Protein AF-A0A958R5Z7-F1 (afdb_monomer)

Foldseek 3Di:
DVLLCLLQCLLVVLVVDDVVCCLPPSLVSLVVQCPDPDVVSVLSSLLSLLSNCVSDDPVSCVVRRVVSLVCQCVDPDVSSVVSNVVSPD

Nearest PDB structures (foldseek):
  3fga-assembly1_A  TM=9.665E-01  e=1.961E-04  Mus musculus
  6ef4-assembly1_A  TM=9.768E-01  e=4.506E-04  Mus musculus
  2pf4-assembly3_C  TM=9.731E-01  e=3.660E-04  Mus musculus
  1b3u-assembly1_A  TM=9.813E-01  e=7.578E-04  Homo sapiens
  7xvk-assembly1_A  TM=9.218E-01  e=1.210E-03  Arabidopsis thaliana

Radius of gyration: 11.97 Å; Cα contacts (8 Å, |Δi|>4): 87; chains: 1; bounding box: 24×32×31 Å

Mean predicted aligned error: 2.67 Å

pLDDT: mean 93.77, std 5.53, range [64.44, 98.5]

Solvent-accessible surface area (backbone atoms only — not comparable to full-atom values): 4923 Å² total; per-residue (Å²): 114,67,67,55,51,51,30,65,44,47,40,63,49,56,73,76,50,59,68,67,54,32,64,68,48,52,47,50,53,49,53,56,33,55,67,41,91,50,60,71,41,24,35,37,23,47,62,28,48,60,56,42,48,74,76,44,55,74,68,54,28,60,70,62,48,46,58,54,51,54,52,38,63,67,39,90,48,66,64,32,30,54,49,41,48,73,71,75,111

Sequence (89 aa):
MLQRVTATKISQMCRVYEKEYVLSDLISILKHRSTDEQDQIRVLATESFKEVSKILTRDENKTFIMPLIIQAAEDKSWRVRLCLSKNFT

Secondary structure (DSSP, 8-state):
-HHHHHHHHHHHHTTTS-HHHIIIIIHHHHHHHHT-SSHHHHHHHHHHHHHHHTTS-HHHIIIIIHHHHHHHHT-SSHHHHHHHHHHH-

Structure (mmCIF, N/CA/C/O backbone):
data_AF-A0A958R5Z7-F1
#
_entry.id   AF-A0A958R5Z7-F1
#
loop_
_atom_site.group_PDB
_atom_site.id
_atom_site.type_symbol
_atom_site.label_atom_id
_atom_site.label_alt_id
_atom_site.label_comp_id
_atom_site.label_asym_id
_atom_site.label_entity_id
_atom_site.label_seq_id
_atom_site.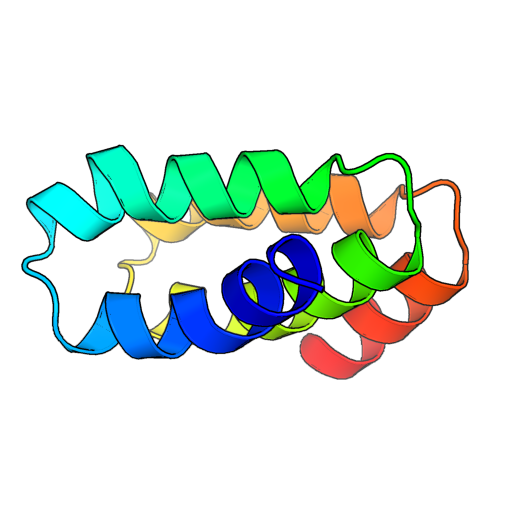pdbx_PDB_ins_code
_atom_site.Cartn_x
_atom_site.Cartn_y
_atom_site.Cartn_z
_atom_site.occupancy
_atom_site.B_iso_or_equiv
_atom_site.auth_seq_id
_atom_site.auth_comp_id
_atom_site.auth_asym_id
_atom_site.auth_atom_id
_atom_site.pdbx_PDB_model_num
ATOM 1 N N . MET A 1 1 ? 4.766 -18.060 0.796 1.00 71.75 1 MET A N 1
ATOM 2 C CA . MET A 1 1 ? 3.301 -18.239 0.960 1.00 71.75 1 MET A CA 1
ATOM 3 C C . MET A 1 1 ? 2.692 -17.170 1.875 1.0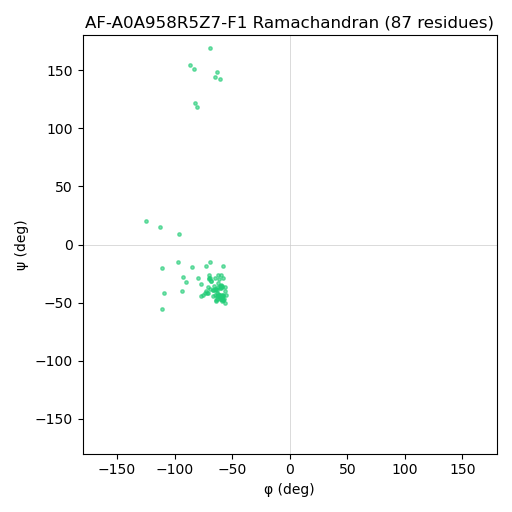0 71.75 1 MET A C 1
ATOM 5 O O . MET A 1 1 ? 1.777 -16.493 1.428 1.00 71.75 1 MET A O 1
ATOM 9 N N . LEU A 1 2 ? 3.228 -16.942 3.085 1.00 83.50 2 LEU A N 1
ATOM 10 C CA . LEU A 1 2 ? 2.675 -15.979 4.057 1.00 83.50 2 LEU A CA 1
ATOM 11 C C . LEU A 1 2 ? 2.599 -14.523 3.552 1.00 83.50 2 LEU A C 1
ATOM 13 O O .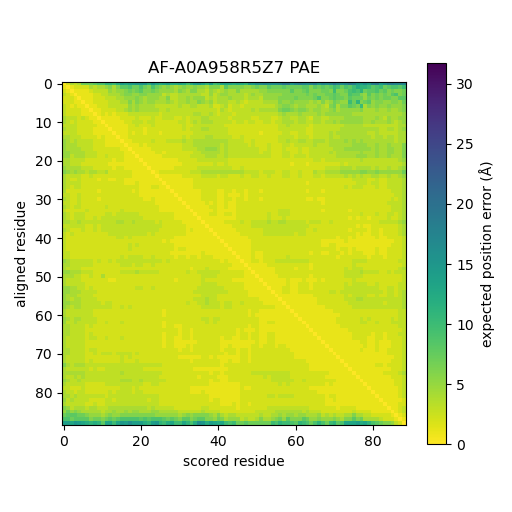 LEU A 1 2 ? 1.557 -13.896 3.687 1.00 83.50 2 LEU A O 1
ATOM 17 N N . GLN A 1 3 ? 3.643 -14.010 2.887 1.00 82.88 3 GLN A N 1
ATOM 18 C CA . GLN A 1 3 ? 3.668 -12.630 2.363 1.00 82.88 3 GLN A CA 1
ATOM 19 C C . GLN A 1 3 ? 2.499 -12.319 1.414 1.00 82.88 3 GLN A C 1
ATOM 21 O O . GLN A 1 3 ? 1.896 -11.252 1.504 1.00 82.88 3 GLN A O 1
ATOM 26 N N . ARG A 1 4 ? 2.139 -13.274 0.545 1.00 83.81 4 ARG A N 1
ATOM 27 C CA . ARG A 1 4 ? 0.998 -13.151 -0.379 1.00 83.81 4 ARG A CA 1
ATOM 28 C C . ARG A 1 4 ? -0.326 -13.064 0.371 1.00 83.81 4 ARG A C 1
ATOM 30 O O . ARG A 1 4 ? -1.181 -12.254 0.022 1.00 83.81 4 ARG A O 1
ATOM 37 N N . VAL A 1 5 ? -0.493 -13.898 1.398 1.00 84.25 5 VAL A N 1
ATOM 38 C CA . VAL A 1 5 ? -1.704 -13.897 2.228 1.00 84.25 5 VAL A CA 1
ATOM 39 C C . VAL A 1 5 ? -1.828 -12.560 2.947 1.00 84.25 5 VAL A C 1
ATOM 41 O O . VAL A 1 5 ? -2.877 -11.932 2.876 1.00 84.25 5 VAL A O 1
ATOM 44 N N . THR A 1 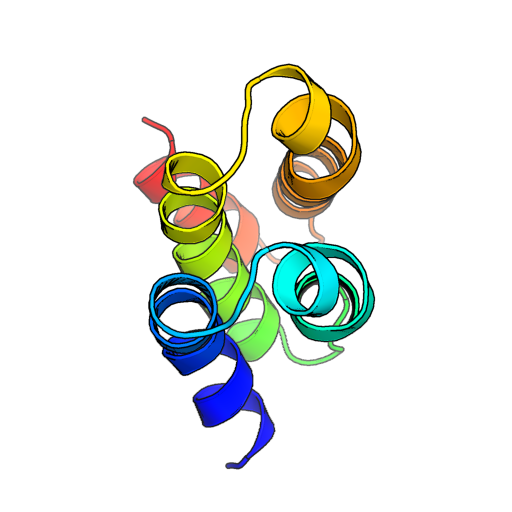6 ? -0.748 -12.062 3.552 1.00 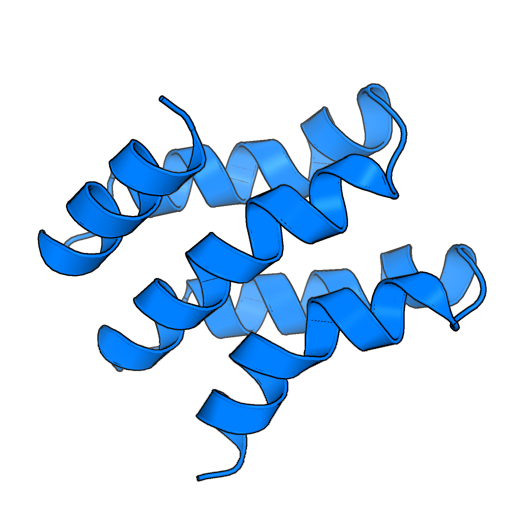84.88 6 THR A N 1
ATOM 45 C CA . THR A 1 6 ? -0.767 -10.752 4.210 1.00 84.88 6 THR A CA 1
ATOM 46 C C . THR A 1 6 ? -1.117 -9.631 3.229 1.00 84.88 6 THR A C 1
ATOM 48 O O . THR A 1 6 ? -2.009 -8.843 3.520 1.00 84.88 6 THR A O 1
ATOM 51 N N . ALA A 1 7 ? -0.493 -9.584 2.046 1.00 83.62 7 ALA A N 1
ATOM 52 C CA . ALA A 1 7 ? -0.746 -8.533 1.054 1.00 83.62 7 ALA A CA 1
ATOM 53 C C . ALA A 1 7 ? -2.201 -8.503 0.542 1.00 83.62 7 ALA A C 1
ATOM 55 O O . ALA A 1 7 ? -2.712 -7.434 0.222 1.00 83.62 7 ALA A O 1
ATOM 56 N N . THR A 1 8 ? -2.878 -9.656 0.508 1.00 86.19 8 THR A N 1
ATOM 57 C CA . THR A 1 8 ? -4.267 -9.782 0.020 1.00 86.19 8 THR A CA 1
ATOM 58 C C . THR A 1 8 ? -5.324 -9.655 1.114 1.00 86.19 8 THR A C 1
ATOM 60 O O . THR A 1 8 ? -6.451 -9.251 0.836 1.00 86.19 8 THR A O 1
ATOM 63 N N . LYS A 1 9 ? -4.999 -10.018 2.360 1.00 92.00 9 LYS A N 1
ATOM 64 C CA . LYS A 1 9 ? -5.962 -10.049 3.473 1.00 92.00 9 LYS A CA 1
ATOM 65 C C . LYS A 1 9 ? -5.944 -8.809 4.351 1.00 92.00 9 LYS A C 1
ATOM 67 O O . LYS A 1 9 ? -6.911 -8.583 5.074 1.00 92.00 9 LYS A O 1
ATOM 72 N N . ILE A 1 10 ? -4.912 -7.974 4.254 1.00 92.94 10 ILE A N 1
ATOM 73 C CA . ILE A 1 10 ? -4.776 -6.802 5.121 1.00 92.94 10 ILE A CA 1
ATOM 74 C C . ILE A 1 10 ? -5.933 -5.811 4.985 1.00 92.94 10 ILE A C 1
ATOM 76 O O . ILE A 1 10 ? -6.429 -5.312 5.987 1.00 92.94 10 ILE A O 1
ATOM 80 N N . SER A 1 11 ? -6.452 -5.608 3.774 1.00 91.19 11 SER A N 1
ATOM 81 C CA . SER A 1 11 ? -7.622 -4.755 3.542 1.00 91.19 11 SER A CA 1
ATOM 82 C C . SER A 1 11 ? -8.886 -5.265 4.245 1.00 91.19 11 SER A C 1
ATOM 84 O O . SER A 1 11 ? -9.698 -4.463 4.700 1.00 91.19 11 SER A O 1
ATOM 86 N N . GLN A 1 12 ? -9.044 -6.587 4.376 1.00 93.19 12 GLN A N 1
ATOM 87 C CA . GLN A 1 12 ? -10.148 -7.211 5.114 1.00 93.19 12 GLN A CA 1
ATOM 88 C C . GLN A 1 12 ? -9.965 -7.026 6.623 1.00 93.19 12 GLN A C 1
ATOM 90 O O . GLN A 1 12 ? -10.927 -6.709 7.317 1.00 93.19 12 GLN A O 1
ATOM 95 N N . MET A 1 13 ? -8.729 -7.152 7.116 1.00 93.50 13 MET A N 1
ATOM 96 C CA . MET A 1 13 ? -8.399 -6.896 8.521 1.00 93.50 13 MET A CA 1
ATOM 97 C C . MET A 1 13 ? -8.675 -5.437 8.899 1.00 93.50 13 MET A C 1
ATOM 99 O O . MET A 1 13 ? -9.322 -5.182 9.908 1.00 93.50 13 MET A O 1
ATOM 103 N N . CYS A 1 14 ? -8.315 -4.471 8.051 1.00 93.88 14 CYS A N 1
ATOM 104 C CA . CYS A 1 14 ? -8.577 -3.055 8.323 1.00 93.88 14 CYS A CA 1
ATOM 105 C C . CYS A 1 14 ? -10.065 -2.715 8.534 1.00 93.88 14 CYS A C 1
ATOM 107 O O . CYS A 1 14 ? -10.366 -1.660 9.077 1.00 93.88 14 CYS A O 1
ATOM 109 N N . ARG A 1 15 ? -11.001 -3.574 8.101 1.00 94.12 15 ARG A N 1
ATOM 110 C CA . ARG A 1 15 ? -12.447 -3.366 8.295 1.00 94.12 15 ARG A CA 1
ATOM 111 C C . ARG A 1 15 ? -12.970 -3.857 9.644 1.00 94.12 15 ARG A C 1
ATOM 113 O O . ARG A 1 15 ? -14.075 -3.480 10.014 1.00 94.12 15 ARG A O 1
ATOM 120 N N . VAL A 1 16 ? -12.233 -4.734 10.324 1.00 95.50 16 VAL A N 1
ATOM 121 C CA . VAL A 1 16 ? -12.674 -5.363 11.582 1.00 95.50 16 VAL A CA 1
ATOM 122 C C . VAL A 1 16 ? -11.880 -4.889 12.796 1.00 95.50 16 VAL A C 1
ATOM 124 O O . VAL A 1 16 ? -12.362 -5.023 13.914 1.00 95.50 16 VAL A O 1
ATOM 127 N N . TYR A 1 17 ? -10.683 -4.338 12.589 1.00 95.00 17 TYR A N 1
ATOM 128 C CA . TYR A 1 17 ? -9.866 -3.771 13.659 1.00 95.00 17 TYR A CA 1
ATOM 129 C C . TYR A 1 17 ? -10.284 -2.339 13.995 1.00 95.00 17 TYR A C 1
ATOM 131 O O . TYR A 1 17 ? -10.742 -1.587 13.132 1.00 95.00 17 TYR A O 1
ATOM 139 N N . GLU A 1 18 ? -10.068 -1.950 15.252 1.00 95.25 18 GLU A N 1
ATOM 140 C CA . GLU A 1 18 ? -10.216 -0.560 15.673 1.00 95.25 18 GLU A CA 1
ATOM 141 C C . GLU A 1 18 ? -9.21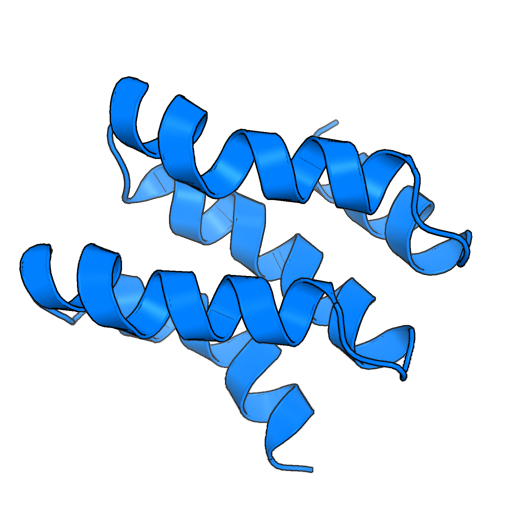4 0.335 14.944 1.00 95.25 18 GLU A C 1
ATOM 143 O O . GLU A 1 18 ? -8.096 -0.067 14.605 1.00 95.25 18 GLU A O 1
ATOM 148 N N . LYS A 1 19 ? -9.629 1.580 14.710 1.00 92.81 19 LYS A N 1
ATOM 149 C CA . LYS A 1 19 ? -8.912 2.505 13.837 1.00 92.81 19 LYS A CA 1
ATOM 150 C C . LYS A 1 19 ? -7.479 2.783 14.299 1.00 92.81 19 LYS A C 1
ATOM 152 O O . LYS A 1 19 ? -6.601 2.921 13.456 1.00 92.81 19 LYS A O 1
ATOM 157 N N . GLU A 1 20 ? -7.237 2.817 15.606 1.00 94.62 20 GLU A N 1
ATOM 158 C CA . GLU A 1 20 ? -5.899 2.997 16.177 1.00 94.62 20 GLU A CA 1
ATOM 159 C C . GLU A 1 20 ? -4.914 1.932 15.669 1.00 94.62 20 GLU A C 1
ATOM 161 O O . GLU A 1 20 ? -3.885 2.282 15.091 1.00 94.62 20 GLU A O 1
ATOM 166 N N . TYR A 1 21 ? -5.286 0.649 15.748 1.00 95.50 21 TYR A N 1
ATOM 167 C CA . TYR A 1 21 ? -4.462 -0.471 15.274 1.00 95.50 21 TYR A CA 1
ATOM 168 C C . TYR A 1 21 ? -4.336 -0.527 13.749 1.00 95.50 21 TYR A C 1
ATOM 170 O O . TYR A 1 21 ? -3.327 -0.985 13.207 1.00 95.50 21 TYR A O 1
ATOM 178 N N . VAL A 1 22 ? -5.350 -0.041 13.023 1.00 95.81 22 VAL A N 1
ATOM 179 C CA . VAL A 1 22 ? -5.242 0.118 11.566 1.00 95.81 22 VAL A CA 1
ATOM 180 C C . VAL A 1 22 ? -4.110 1.088 11.233 1.00 95.81 22 VAL A C 1
ATOM 182 O O . VAL A 1 22 ? -3.280 0.784 10.374 1.00 95.81 22 VAL A O 1
ATOM 185 N N . LEU A 1 23 ? -4.066 2.233 11.919 1.00 94.75 23 LEU A N 1
ATOM 186 C CA . LEU A 1 23 ? -3.088 3.285 11.660 1.00 94.75 23 LEU A CA 1
ATOM 187 C C . LEU A 1 23 ? -1.679 2.923 12.148 1.00 94.75 23 LEU A C 1
ATOM 189 O O . LEU A 1 23 ? -0.717 3.194 11.428 1.00 94.75 23 LEU A O 1
ATOM 193 N N . SER A 1 24 ? -1.544 2.310 13.329 1.00 93.31 24 SER A N 1
ATOM 194 C CA . SER A 1 24 ? -0.236 1.969 13.905 1.00 93.31 24 SER A CA 1
ATOM 195 C C . SER A 1 24 ? 0.399 0.739 13.251 1.00 93.31 24 SER A C 1
ATOM 197 O O . SER A 1 24 ? 1.582 0.765 12.902 1.00 93.31 24 SER A O 1
ATOM 199 N N . ASP A 1 25 ? -0.387 -0.320 13.027 1.00 94.94 25 ASP A N 1
ATOM 200 C CA . ASP A 1 25 ? 0.156 -1.649 12.732 1.00 94.94 25 ASP A CA 1
ATOM 201 C C . ASP A 1 25 ? -0.117 -2.055 11.284 1.00 94.94 25 ASP A C 1
ATOM 203 O O . ASP A 1 25 ? 0.806 -2.353 10.517 1.00 94.94 25 ASP A O 1
ATOM 207 N N . LEU A 1 26 ? -1.388 -2.046 10.868 1.00 95.25 26 LEU A N 1
ATOM 208 C CA . LEU A 1 26 ? -1.771 -2.591 9.562 1.00 95.25 26 LEU A CA 1
ATOM 209 C C . LEU A 1 26 ? -1.246 -1.734 8.404 1.00 95.25 26 LEU A C 1
ATOM 211 O O . LEU A 1 26 ? -0.769 -2.275 7.403 1.00 95.25 26 LEU A O 1
ATOM 215 N N . ILE A 1 27 ? -1.245 -0.405 8.539 1.00 95.06 27 ILE A N 1
ATOM 216 C CA . ILE A 1 27 ? -0.621 0.480 7.544 1.00 95.06 27 ILE A CA 1
ATOM 217 C C . ILE A 1 27 ? 0.887 0.230 7.445 1.00 95.06 27 ILE A C 1
ATOM 219 O O . ILE A 1 27 ? 1.426 0.198 6.336 1.00 95.06 27 ILE A O 1
ATOM 223 N N . SER A 1 28 ? 1.569 -0.005 8.568 1.00 95.38 28 SER A N 1
ATOM 224 C CA . SER A 1 28 ? 3.004 -0.314 8.577 1.00 95.38 28 SER A CA 1
ATOM 225 C C . SER A 1 28 ? 3.302 -1.612 7.817 1.00 95.38 28 SER A C 1
ATOM 227 O O . SER A 1 28 ? 4.187 -1.658 6.957 1.00 95.38 28 SER A O 1
ATOM 229 N N . ILE A 1 29 ? 2.493 -2.653 8.039 1.00 95.12 29 ILE A N 1
ATOM 230 C CA . ILE A 1 29 ? 2.607 -3.923 7.312 1.00 95.12 29 ILE A CA 1
ATOM 231 C C . ILE A 1 29 ? 2.336 -3.725 5.813 1.00 95.12 29 ILE A C 1
ATOM 233 O O . ILE A 1 29 ? 3.083 -4.250 4.983 1.00 95.12 29 ILE A O 1
ATOM 237 N N . LEU A 1 30 ? 1.299 -2.965 5.446 1.00 95.38 30 LEU A N 1
ATOM 238 C CA . LEU A 1 30 ? 0.979 -2.673 4.046 1.00 95.38 30 LEU A CA 1
ATOM 239 C C . LEU A 1 30 ? 2.126 -1.923 3.358 1.00 95.38 30 LEU A C 1
ATOM 241 O O . LEU A 1 30 ? 2.526 -2.293 2.252 1.00 95.38 30 LEU A O 1
ATOM 245 N N . LYS A 1 31 ? 2.706 -0.929 4.037 1.00 95.69 31 LYS A N 1
ATOM 246 C CA . LYS A 1 31 ? 3.889 -0.205 3.568 1.00 95.69 31 LYS A CA 1
ATOM 247 C C . LYS A 1 31 ? 5.058 -1.158 3.341 1.00 95.69 31 LYS A C 1
ATOM 249 O O . LYS A 1 31 ? 5.645 -1.141 2.265 1.00 95.69 31 LYS A O 1
ATOM 254 N N . HIS A 1 32 ? 5.349 -2.047 4.286 1.00 95.12 32 HIS A N 1
ATOM 255 C CA . HIS A 1 32 ? 6.426 -3.022 4.122 1.00 95.12 32 HIS A CA 1
ATOM 256 C C . HIS A 1 32 ? 6.190 -3.980 2.937 1.00 95.12 32 HIS A C 1
ATOM 258 O O . HIS A 1 32 ? 7.123 -4.307 2.208 1.00 95.12 32 HIS A O 1
ATOM 264 N N . ARG A 1 33 ? 4.939 -4.392 2.680 1.00 95.06 33 ARG A N 1
ATOM 265 C CA . ARG A 1 33 ? 4.595 -5.211 1.500 1.00 95.06 33 ARG A CA 1
ATOM 266 C C . ARG A 1 33 ? 4.692 -4.437 0.184 1.00 95.06 33 ARG A C 1
ATOM 268 O O . ARG A 1 33 ? 5.014 -5.034 -0.837 1.00 95.06 33 ARG A O 1
ATOM 275 N N . SER A 1 34 ? 4.467 -3.124 0.200 1.00 95.75 34 SER A N 1
ATOM 276 C CA . SER A 1 34 ? 4.617 -2.268 -0.987 1.00 95.75 34 SER A CA 1
ATOM 277 C C . SER A 1 34 ? 6.067 -2.090 -1.451 1.00 95.75 34 SER A C 1
ATOM 279 O O . SER A 1 34 ? 6.293 -1.655 -2.574 1.00 95.75 34 SER A O 1
ATOM 281 N N . THR A 1 35 ? 7.045 -2.436 -0.611 1.00 95.81 35 THR A N 1
ATOM 282 C CA . THR A 1 35 ? 8.487 -2.367 -0.906 1.00 95.81 35 THR A CA 1
ATOM 283 C C . THR A 1 35 ? 9.137 -3.751 -0.978 1.00 95.81 35 THR A C 1
ATOM 285 O O . THR A 1 35 ? 10.353 -3.856 -0.886 1.00 95.81 35 THR A O 1
ATOM 288 N N . ASP A 1 36 ? 8.350 -4.825 -1.077 1.00 97.12 36 ASP A N 1
ATOM 289 C CA . ASP A 1 36 ? 8.870 -6.197 -1.097 1.00 97.12 36 ASP A CA 1
ATOM 290 C C . ASP A 1 36 ? 9.722 -6.453 -2.355 1.00 97.12 36 ASP A C 1
ATOM 292 O O . ASP A 1 36 ? 9.401 -5.951 -3.432 1.00 97.12 36 ASP A O 1
ATOM 296 N N . GLU A 1 37 ? 10.789 -7.246 -2.251 1.00 95.94 37 GLU A N 1
ATOM 297 C CA . GLU A 1 37 ? 11.694 -7.552 -3.373 1.00 95.94 37 GLU A CA 1
ATOM 298 C C . GLU A 1 37 ? 10.961 -8.236 -4.539 1.00 95.94 37 GLU A C 1
ATOM 300 O O . GLU A 1 37 ? 11.230 -7.970 -5.716 1.00 95.94 37 GLU A O 1
ATOM 305 N N . GLN A 1 38 ? 9.974 -9.081 -4.228 1.00 95.88 38 GLN A N 1
ATOM 306 C CA . GLN A 1 38 ? 9.195 -9.791 -5.237 1.00 95.88 38 GLN A CA 1
ATOM 307 C C . GLN A 1 38 ? 8.112 -8.881 -5.825 1.00 95.88 38 GLN A C 1
ATOM 309 O O . GLN A 1 38 ? 7.177 -8.468 -5.135 1.00 95.88 38 GLN A O 1
ATOM 314 N N . ASP A 1 39 ? 8.180 -8.633 -7.136 1.00 96.44 39 ASP A N 1
ATOM 315 C CA . ASP A 1 39 ? 7.210 -7.784 -7.839 1.00 96.44 39 ASP A CA 1
ATOM 316 C C . ASP A 1 39 ? 5.763 -8.267 -7.659 1.00 96.44 39 ASP A C 1
ATOM 318 O O . ASP A 1 39 ? 4.859 -7.457 -7.473 1.00 96.44 39 ASP A O 1
ATOM 322 N N . GLN A 1 40 ? 5.544 -9.583 -7.621 1.00 95.94 40 GLN A N 1
ATOM 323 C CA . GLN A 1 40 ? 4.236 -10.180 -7.375 1.00 95.94 40 GLN A CA 1
ATOM 324 C C . GLN A 1 40 ? 3.634 -9.761 -6.026 1.00 95.94 40 GLN A C 1
ATOM 326 O O . GLN A 1 40 ? 2.421 -9.590 -5.939 1.00 95.94 40 GLN A O 1
ATOM 331 N N . ILE A 1 41 ? 4.440 -9.585 -4.975 1.00 96.56 41 ILE A N 1
ATOM 332 C CA . ILE A 1 41 ? 3.936 -9.137 -3.668 1.00 96.56 41 ILE A CA 1
ATOM 333 C C . ILE A 1 41 ? 3.536 -7.665 -3.733 1.00 96.56 41 ILE A C 1
ATOM 335 O O . ILE A 1 41 ? 2.465 -7.306 -3.243 1.00 96.56 41 ILE A O 1
ATOM 339 N N . ARG A 1 42 ? 4.341 -6.836 -4.404 1.00 97.00 42 ARG A N 1
ATOM 340 C CA . ARG A 1 42 ? 4.027 -5.416 -4.607 1.00 97.00 42 ARG A CA 1
ATOM 341 C C . ARG A 1 42 ? 2.764 -5.222 -5.449 1.00 97.00 42 ARG A C 1
ATOM 343 O O . ARG A 1 42 ? 1.945 -4.377 -5.110 1.00 97.00 42 ARG A O 1
ATOM 350 N N . VAL A 1 43 ? 2.549 -6.055 -6.473 1.00 95.88 43 VAL A N 1
ATOM 351 C CA . VAL A 1 43 ? 1.291 -6.098 -7.249 1.00 95.88 43 VAL A CA 1
ATOM 352 C C . VAL A 1 43 ? 0.089 -6.396 -6.347 1.00 95.88 43 VAL A C 1
ATOM 354 O O . VAL A 1 43 ? -0.937 -5.743 -6.457 1.00 95.88 43 VAL A O 1
ATOM 357 N N . LEU A 1 44 ? 0.194 -7.353 -5.424 1.00 94.88 44 LEU A N 1
ATOM 358 C CA . LEU A 1 44 ? -0.913 -7.642 -4.504 1.00 94.88 44 LEU A CA 1
ATOM 359 C C . LEU A 1 44 ? -1.144 -6.497 -3.503 1.00 94.88 44 LEU A C 1
ATOM 361 O O . LEU A 1 44 ? -2.274 -6.245 -3.091 1.00 94.88 44 LEU A O 1
ATOM 365 N N . ALA A 1 45 ? -0.088 -5.777 -3.114 1.00 95.38 45 ALA A N 1
ATOM 366 C CA . ALA A 1 45 ? -0.215 -4.625 -2.229 1.00 95.38 45 ALA A CA 1
ATOM 367 C C . ALA A 1 45 ? -1.007 -3.475 -2.880 1.00 95.38 45 ALA A C 1
ATOM 369 O O . ALA A 1 45 ? -1.825 -2.853 -2.198 1.00 95.38 45 ALA A O 1
ATOM 370 N N . THR A 1 46 ? -0.839 -3.220 -4.186 1.00 94.81 46 THR A N 1
ATOM 371 C CA . THR A 1 46 ? -1.563 -2.137 -4.878 1.00 94.81 46 THR A CA 1
ATOM 372 C C . THR A 1 46 ? -3.074 -2.363 -4.937 1.00 94.81 46 THR A C 1
ATOM 374 O O . THR A 1 46 ? -3.829 -1.389 -4.942 1.00 94.81 46 THR A O 1
ATOM 377 N N . GLU A 1 47 ? -3.541 -3.615 -4.940 1.00 91.12 47 GLU A N 1
ATOM 378 C CA . GLU A 1 47 ? -4.969 -3.958 -4.814 1.00 91.12 47 GLU A CA 1
ATOM 379 C C . GLU A 1 47 ? -5.523 -3.542 -3.443 1.00 91.12 47 GLU A C 1
ATOM 381 O O . GLU A 1 47 ? -6.621 -2.989 -3.338 1.00 91.12 47 GLU A O 1
ATOM 386 N N . SER A 1 48 ? -4.726 -3.726 -2.387 1.00 93.62 48 SER A N 1
ATOM 387 C CA . SER A 1 48 ? -5.098 -3.344 -1.023 1.00 93.62 48 SER A CA 1
ATOM 388 C C . SER A 1 48 ? -5.150 -1.828 -0.810 1.00 93.62 48 SER A C 1
ATOM 390 O O . SER A 1 48 ? -5.926 -1.377 0.031 1.00 93.62 48 SER A O 1
ATOM 392 N N . PHE A 1 49 ? -4.405 -1.018 -1.574 1.00 94.56 49 PHE A N 1
ATOM 393 C CA . PHE A 1 49 ? -4.407 0.448 -1.418 1.00 94.56 49 PHE A CA 1
ATOM 394 C C . PHE A 1 49 ? -5.799 1.049 -1.615 1.00 94.56 49 PHE A C 1
ATOM 396 O O . PHE A 1 49 ? -6.254 1.845 -0.793 1.00 94.56 49 PHE A O 1
ATOM 403 N N . LYS A 1 50 ? -6.498 0.636 -2.679 1.00 90.69 50 LYS A N 1
ATOM 404 C CA . LYS A 1 50 ? -7.849 1.116 -2.989 1.00 90.69 50 LYS A CA 1
ATOM 405 C C . LYS A 1 50 ? -8.820 0.779 -1.866 1.00 90.69 50 LYS A C 1
ATOM 407 O O . LYS A 1 50 ? -9.585 1.637 -1.437 1.00 90.69 50 LYS A O 1
ATOM 412 N N . GLU A 1 51 ? -8.776 -0.448 -1.365 1.00 92.12 51 GLU A N 1
ATOM 413 C CA . GLU A 1 51 ? -9.702 -0.891 -0.326 1.00 92.12 51 GLU A CA 1
ATOM 414 C C . GLU A 1 51 ? -9.421 -0.236 1.026 1.00 92.12 51 GLU A C 1
ATOM 416 O O . GLU A 1 51 ? -10.360 0.210 1.680 1.00 92.12 51 GLU A O 1
ATOM 421 N N . VAL A 1 52 ? -8.151 -0.099 1.415 1.00 94.31 52 VAL A N 1
ATOM 422 C CA . VAL A 1 52 ? -7.780 0.608 2.650 1.00 94.31 52 VAL A CA 1
ATOM 423 C C . VAL A 1 52 ? -8.126 2.094 2.553 1.00 94.31 52 VAL A C 1
ATOM 425 O O . VAL A 1 52 ? -8.616 2.665 3.524 1.00 94.31 52 VAL A O 1
ATOM 428 N N . SER A 1 53 ? -7.990 2.711 1.374 1.00 93.81 53 SER A N 1
ATOM 429 C CA . SER A 1 53 ? -8.331 4.129 1.211 1.00 93.81 53 SER A CA 1
ATOM 430 C C . SER A 1 53 ? -9.800 4.459 1.470 1.00 93.81 53 SER A C 1
ATOM 432 O O . SER A 1 53 ? -10.110 5.570 1.891 1.00 93.81 53 SER A O 1
ATOM 434 N N . LYS A 1 54 ? -10.708 3.492 1.286 1.00 93.00 54 LYS A N 1
ATOM 435 C CA . LYS A 1 54 ? -12.140 3.658 1.584 1.00 93.00 54 LYS A CA 1
ATOM 436 C C . LYS A 1 54 ? -12.440 3.676 3.086 1.00 93.00 54 LYS A C 1
ATOM 438 O O . LYS A 1 54 ? -13.520 4.102 3.476 1.00 93.00 54 LYS A O 1
ATOM 443 N N . ILE A 1 55 ? -11.519 3.176 3.909 1.00 94.25 55 ILE A N 1
ATOM 444 C CA . ILE A 1 55 ? -11.660 3.069 5.370 1.00 94.25 55 ILE A CA 1
ATOM 445 C C . ILE A 1 55 ? -11.126 4.337 6.051 1.00 94.25 55 ILE A C 1
ATOM 447 O O . ILE A 1 55 ? -11.618 4.752 7.099 1.00 94.25 55 ILE A O 1
ATOM 451 N N . LEU A 1 56 ? -10.110 4.957 5.452 1.00 95.44 56 LEU A N 1
ATOM 452 C CA . LEU A 1 56 ? -9.441 6.131 5.994 1.00 95.44 56 LEU A CA 1
ATOM 453 C C . LEU A 1 56 ? -10.143 7.432 5.593 1.00 95.44 56 LEU A C 1
ATOM 455 O O . LEU A 1 56 ? -10.783 7.543 4.547 1.00 95.44 56 LEU A O 1
ATOM 459 N N . THR A 1 57 ? -9.966 8.462 6.415 1.00 97.00 57 THR A N 1
ATOM 460 C CA . THR A 1 57 ? -10.369 9.830 6.070 1.00 97.00 57 THR A CA 1
ATOM 461 C C . THR A 1 57 ? -9.482 10.394 4.963 1.00 97.00 57 THR A C 1
ATOM 463 O O . THR A 1 57 ? -8.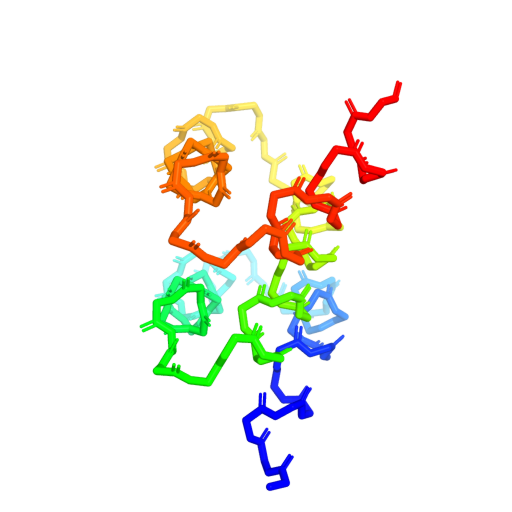429 9.852 4.617 1.00 97.00 57 THR A O 1
ATOM 466 N N . ARG A 1 58 ? -9.882 11.535 4.399 1.00 97.12 58 ARG A N 1
ATOM 467 C CA . ARG A 1 58 ? -9.108 12.211 3.354 1.00 97.12 58 ARG A CA 1
ATOM 468 C C . ARG A 1 58 ? -7.687 12.564 3.803 1.00 97.12 58 ARG A C 1
ATOM 470 O O . ARG A 1 58 ? -6.756 12.375 3.025 1.00 97.12 58 ARG A O 1
ATOM 477 N N . ASP A 1 59 ? -7.514 13.076 5.018 1.00 97.81 59 ASP A N 1
ATOM 478 C CA . ASP A 1 59 ? -6.200 13.527 5.489 1.00 97.81 59 ASP A CA 1
ATOM 479 C C . ASP A 1 59 ? -5.302 12.356 5.903 1.00 97.81 59 ASP A C 1
ATOM 481 O O . ASP A 1 59 ? -4.107 12.356 5.603 1.00 97.81 59 ASP A O 1
ATOM 485 N N . GLU A 1 60 ? -5.880 11.287 6.452 1.00 97.31 60 GLU A N 1
ATOM 486 C CA . GLU A 1 60 ? -5.166 10.022 6.664 1.00 97.31 60 GLU A CA 1
ATOM 487 C C . GLU A 1 60 ? -4.732 9.403 5.331 1.00 97.31 60 GLU A C 1
ATOM 489 O O . GLU A 1 60 ? -3.593 8.973 5.189 1.00 97.31 60 GLU A O 1
ATOM 494 N N . ASN A 1 61 ? -5.587 9.427 4.307 1.00 97.56 61 ASN A N 1
ATOM 495 C CA . ASN A 1 61 ? -5.225 8.953 2.974 1.00 97.56 61 ASN A CA 1
ATOM 496 C C . ASN A 1 61 ? -4.062 9.735 2.364 1.00 97.56 61 ASN A C 1
ATOM 498 O O . ASN A 1 61 ? -3.145 9.124 1.815 1.00 97.56 61 ASN A O 1
ATOM 502 N N . LYS A 1 62 ? -4.066 11.068 2.480 1.00 97.75 62 LYS A N 1
ATOM 503 C CA . LYS A 1 62 ? -2.927 11.895 2.049 1.00 97.75 62 LYS A CA 1
ATOM 504 C C . LYS A 1 62 ? -1.646 11.527 2.795 1.00 97.75 62 LYS A C 1
ATOM 506 O O . LYS A 1 62 ? -0.581 11.528 2.191 1.00 97.75 62 LYS A O 1
ATOM 511 N N . THR A 1 63 ? -1.759 11.212 4.083 1.00 97.44 63 THR A N 1
ATOM 512 C CA . THR A 1 63 ? -0.612 10.906 4.945 1.00 97.44 63 THR A CA 1
ATOM 513 C C . THR A 1 63 ? -0.043 9.514 4.672 1.00 97.44 63 THR A C 1
ATOM 515 O O . THR A 1 63 ? 1.170 9.352 4.585 1.00 97.44 63 THR A O 1
ATOM 518 N N . PHE A 1 64 ? -0.904 8.506 4.518 1.00 96.31 64 PHE A N 1
ATOM 519 C CA . PHE A 1 64 ? -0.486 7.105 4.527 1.00 96.31 64 PHE A CA 1
ATOM 520 C C . PHE A 1 64 ? -0.569 6.415 3.169 1.00 96.31 64 PHE A C 1
ATOM 522 O O . PHE A 1 64 ? 0.337 5.662 2.829 1.00 96.31 64 PHE A O 1
ATOM 529 N N . ILE A 1 65 ? -1.629 6.644 2.389 1.00 96.25 65 ILE A N 1
ATOM 530 C CA . ILE A 1 65 ? -1.882 5.882 1.154 1.00 96.25 65 ILE A CA 1
ATOM 531 C C . ILE A 1 65 ? -1.313 6.588 -0.074 1.00 96.25 65 ILE A C 1
ATOM 533 O O . ILE A 1 65 ? -0.720 5.935 -0.931 1.00 96.25 65 ILE A O 1
ATOM 537 N N . MET A 1 66 ? -1.433 7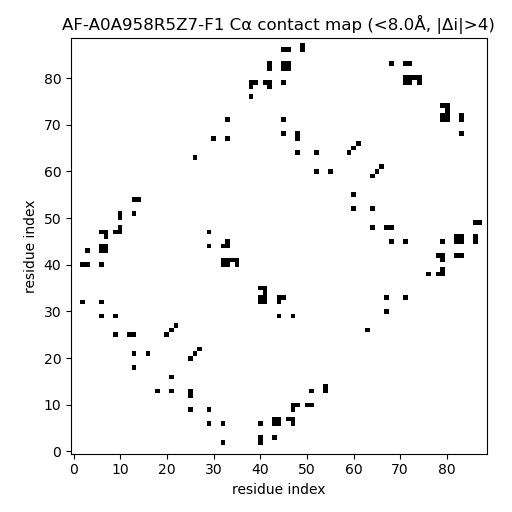.915 -0.153 1.00 96.69 66 MET A N 1
ATOM 538 C CA . MET A 1 66 ? -0.923 8.690 -1.287 1.00 96.69 66 MET A CA 1
ATOM 539 C C . MET A 1 66 ? 0.579 8.460 -1.546 1.00 96.69 66 MET A C 1
ATOM 541 O O . MET A 1 66 ? 0.930 8.222 -2.702 1.00 96.69 66 MET A O 1
ATOM 545 N N . PRO A 1 67 ? 1.470 8.424 -0.531 1.00 97.31 67 PRO A N 1
ATOM 546 C CA . PRO A 1 67 ? 2.882 8.121 -0.766 1.00 97.31 67 PRO A CA 1
ATOM 547 C C . PRO A 1 67 ? 3.104 6.730 -1.375 1.00 97.31 67 PRO A C 1
ATOM 549 O O . PRO A 1 67 ? 3.971 6.567 -2.228 1.00 97.31 67 PRO A O 1
ATOM 552 N N . LEU A 1 68 ? 2.295 5.735 -0.986 1.00 96.88 68 LEU A N 1
ATOM 553 C CA . LEU A 1 68 ? 2.387 4.374 -1.525 1.00 96.88 68 LEU A CA 1
ATOM 554 C C . LEU A 1 68 ? 1.912 4.306 -2.980 1.00 96.88 68 LEU A C 1
ATOM 556 O O . LEU A 1 68 ? 2.491 3.574 -3.779 1.00 96.88 68 LEU A O 1
ATOM 560 N N . ILE A 1 69 ? 0.885 5.085 -3.338 1.00 96.88 69 ILE A N 1
ATOM 561 C CA . ILE A 1 69 ? 0.415 5.211 -4.724 1.00 96.88 69 ILE A CA 1
ATOM 562 C C . ILE A 1 69 ? 1.502 5.842 -5.598 1.00 96.88 69 ILE A C 1
ATOM 564 O O . ILE A 1 69 ? 1.804 5.294 -6.655 1.00 96.88 69 ILE A O 1
ATOM 568 N N . ILE A 1 70 ? 2.112 6.947 -5.155 1.00 97.31 70 ILE A N 1
ATOM 569 C CA . ILE A 1 70 ? 3.200 7.615 -5.890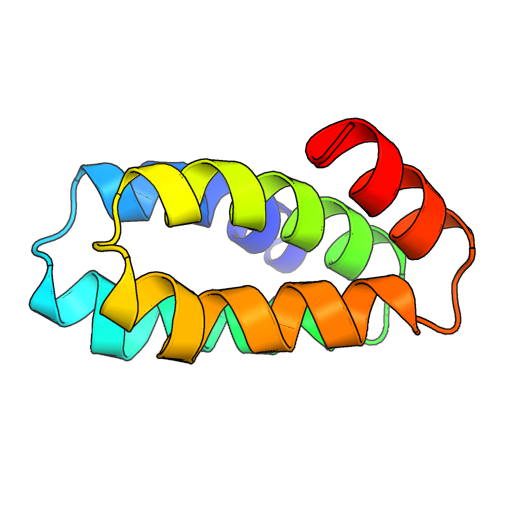 1.00 97.31 70 ILE A CA 1
ATOM 570 C C . ILE A 1 70 ? 4.368 6.643 -6.090 1.00 97.31 70 ILE A C 1
ATOM 572 O O . ILE A 1 70 ? 4.813 6.432 -7.215 1.00 97.31 70 ILE A O 1
ATOM 576 N N . GLN A 1 71 ? 4.790 5.963 -5.021 1.00 97.38 71 GLN A N 1
ATOM 577 C CA . GLN A 1 71 ? 5.853 4.963 -5.091 1.00 97.38 71 GLN A CA 1
ATOM 578 C C . GLN A 1 71 ? 5.522 3.824 -6.071 1.00 97.38 71 GLN A C 1
ATOM 580 O O . GLN A 1 71 ? 6.375 3.410 -6.851 1.00 97.38 71 GLN A O 1
ATOM 585 N N . ALA A 1 72 ? 4.289 3.310 -6.056 1.00 97.25 72 ALA A N 1
ATOM 586 C CA . ALA A 1 72 ? 3.868 2.245 -6.964 1.00 97.25 72 ALA A CA 1
ATOM 587 C C . ALA A 1 72 ? 3.747 2.715 -8.425 1.00 97.25 72 ALA A C 1
ATOM 589 O O . ALA A 1 72 ? 3.943 1.917 -9.344 1.00 97.25 72 ALA A O 1
ATOM 590 N N . ALA A 1 73 ? 3.444 3.996 -8.655 1.00 97.44 73 ALA A N 1
ATOM 591 C CA . ALA A 1 73 ? 3.411 4.589 -9.991 1.00 97.44 73 ALA A CA 1
ATOM 592 C C . ALA A 1 73 ? 4.817 4.676 -10.605 1.00 97.44 73 ALA A C 1
ATOM 594 O O . ALA A 1 73 ? 4.973 4.517 -11.815 1.00 97.44 73 ALA A O 1
ATOM 595 N N . GLU A 1 74 ? 5.835 4.850 -9.765 1.00 97.50 74 GLU A N 1
ATOM 596 C CA . GLU A 1 74 ? 7.253 4.909 -10.136 1.00 97.50 74 GLU A CA 1
ATOM 597 C C . GLU A 1 74 ? 7.974 3.555 -9.976 1.00 97.50 74 GLU A C 1
ATOM 599 O O . GLU A 1 74 ? 9.197 3.468 -10.113 1.00 97.50 74 GLU A O 1
ATOM 604 N N . ASP A 1 75 ? 7.236 2.469 -9.708 1.00 98.50 75 ASP A N 1
ATOM 605 C CA . ASP A 1 75 ? 7.824 1.154 -9.443 1.00 98.50 75 ASP A CA 1
ATOM 606 C C . ASP A 1 75 ? 8.641 0.650 -10.639 1.00 98.50 75 ASP A C 1
ATOM 608 O O . ASP A 1 75 ? 8.236 0.791 -11.794 1.00 98.50 75 ASP A O 1
ATOM 612 N N . LYS A 1 76 ? 9.770 -0.014 -10.371 1.00 97.75 76 LYS A N 1
ATOM 613 C CA . LYS A 1 76 ? 10.646 -0.602 -11.399 1.00 97.75 76 LYS A CA 1
ATOM 614 C C . LYS A 1 76 ? 9.917 -1.638 -12.267 1.00 97.75 76 LYS A C 1
ATOM 616 O O . LYS A 1 76 ? 10.157 -1.710 -13.474 1.00 97.75 76 LYS A O 1
ATOM 621 N N . SER A 1 77 ? 9.011 -2.427 -11.684 1.00 98.31 77 SER A N 1
ATOM 622 C CA . SER A 1 77 ? 8.231 -3.438 -12.401 1.00 98.31 77 SER A CA 1
ATOM 623 C C . SER A 1 77 ? 7.026 -2.810 -13.096 1.00 98.31 77 SER A C 1
ATOM 625 O O . SER A 1 77 ? 6.120 -2.264 -12.468 1.00 98.31 77 SER A O 1
ATOM 627 N N . TRP A 1 78 ? 6.955 -2.974 -14.417 1.00 97.75 78 TRP A N 1
ATOM 628 C CA . TRP A 1 78 ? 5.808 -2.522 -15.208 1.00 97.75 78 TRP A CA 1
ATOM 629 C C . TRP A 1 78 ? 4.489 -3.171 -14.769 1.00 97.75 78 TRP A C 1
ATOM 631 O O . TRP A 1 78 ? 3.431 -2.573 -14.944 1.00 97.75 78 TRP A O 1
ATOM 641 N N . ARG A 1 79 ? 4.535 -4.374 -14.177 1.00 97.69 79 ARG A N 1
ATOM 642 C CA . ARG A 1 79 ? 3.342 -5.078 -13.687 1.00 97.69 79 ARG A CA 1
ATOM 643 C C . ARG A 1 79 ? 2.695 -4.347 -12.519 1.00 97.69 79 ARG A C 1
ATOM 645 O O . ARG A 1 79 ? 1.472 -4.266 -12.471 1.00 97.69 79 ARG A O 1
ATOM 652 N N . VAL A 1 80 ? 3.507 -3.797 -11.615 1.00 97.94 80 VAL A N 1
ATOM 653 C CA . VAL A 1 80 ? 3.029 -2.989 -10.486 1.00 97.94 80 VAL A CA 1
ATOM 654 C C . VAL A 1 80 ? 2.356 -1.728 -11.019 1.00 97.94 80 VAL A C 1
ATOM 656 O O . VAL A 1 80 ? 1.201 -1.474 -10.686 1.00 97.94 80 VAL A O 1
ATOM 659 N N . ARG A 1 81 ? 3.019 -1.017 -11.943 1.00 97.75 81 ARG A N 1
ATOM 660 C CA . ARG A 1 81 ? 2.467 0.191 -12.581 1.00 97.75 81 ARG A CA 1
ATOM 661 C C . ARG A 1 81 ? 1.149 -0.084 -13.317 1.00 97.75 81 ARG A C 1
ATOM 663 O O . ARG A 1 81 ? 0.190 0.667 -13.166 1.00 97.75 81 ARG A O 1
ATOM 670 N N . LEU A 1 82 ? 1.070 -1.184 -14.071 1.00 96.50 82 LEU A N 1
ATOM 671 C CA . LEU A 1 82 ? -0.150 -1.595 -14.777 1.00 96.50 82 LEU A CA 1
ATOM 672 C C . LEU A 1 82 ? -1.278 -2.005 -13.819 1.00 96.50 82 LEU A C 1
ATOM 674 O O . LEU A 1 82 ? -2.446 -1.740 -14.087 1.00 96.50 82 LEU A O 1
ATOM 678 N N . CYS A 1 83 ? -0.962 -2.697 -12.725 1.00 95.81 83 CYS A N 1
ATOM 679 C CA . CYS A 1 83 ? -1.968 -3.054 -11.728 1.00 95.81 83 CYS A CA 1
ATOM 680 C C . CYS A 1 83 ? -2.508 -1.801 -11.029 1.00 95.81 83 CYS A C 1
ATOM 682 O O . CYS A 1 83 ? -3.720 -1.645 -10.897 1.00 95.81 83 CYS A O 1
ATOM 684 N N . LEU A 1 84 ? -1.619 -0.877 -10.653 1.00 96.25 84 LEU A N 1
ATOM 685 C CA . LEU A 1 84 ? -2.010 0.394 -10.059 1.00 96.25 84 LEU A CA 1
ATOM 686 C C . LEU A 1 84 ? -2.955 1.175 -10.977 1.00 96.25 84 LEU A C 1
ATOM 688 O O . LEU A 1 84 ? -3.996 1.624 -10.504 1.00 96.25 84 LEU A O 1
ATOM 692 N N . SER A 1 85 ? -2.642 1.292 -12.275 1.00 95.19 85 SER A N 1
ATOM 693 C CA . SER A 1 85 ? -3.516 2.015 -13.203 1.00 95.19 85 SER A CA 1
ATOM 694 C C . SER A 1 85 ? -4.919 1.411 -13.218 1.00 95.19 85 SER A C 1
ATOM 696 O O . SER A 1 85 ? -5.876 2.135 -12.983 1.00 95.19 85 SER A O 1
ATOM 698 N N . LYS A 1 86 ? -5.055 0.083 -13.329 1.00 92.94 86 LYS A N 1
ATOM 699 C CA . LYS A 1 86 ? -6.359 -0.609 -13.282 1.00 92.94 86 LYS A CA 1
ATOM 700 C C . LYS A 1 86 ? -7.156 -0.362 -11.997 1.00 92.94 86 LYS A C 1
ATOM 702 O O . LYS A 1 86 ? -8.383 -0.415 -12.026 1.00 92.94 86 LYS A O 1
ATOM 707 N N . ASN A 1 87 ? -6.485 -0.113 -10.875 1.00 87.69 87 ASN A N 1
ATOM 708 C CA . ASN A 1 87 ? -7.156 0.126 -9.598 1.00 87.69 87 ASN A CA 1
ATOM 709 C C . ASN A 1 87 ? -7.698 1.558 -9.471 1.00 87.69 87 ASN A C 1
ATOM 711 O O . ASN A 1 87 ? -8.710 1.750 -8.788 1.00 87.69 87 ASN A O 1
ATOM 715 N N . PHE A 1 88 ? -7.061 2.531 -10.130 1.00 80.06 88 PHE A N 1
ATOM 716 C CA . PHE A 1 88 ? -7.329 3.969 -9.988 1.00 80.06 88 PHE A CA 1
ATOM 717 C C . PHE A 1 88 ? -7.662 4.680 -11.315 1.00 80.06 88 PHE A C 1
ATOM 719 O O . PHE A 1 88 ? -7.537 5.901 -11.393 1.00 80.06 88 PHE A O 1
ATOM 726 N N . THR A 1 89 ? -8.087 3.928 -12.338 1.00 64.44 89 THR A N 1
ATOM 727 C CA . THR A 1 89 ? -8.812 4.484 -13.498 1.00 64.44 89 THR A CA 1
ATOM 728 C C . THR A 1 89 ? -10.293 4.592 -13.159 1.00 64.44 89 THR A C 1
ATOM 730 O O . THR A 1 89 ? -10.918 5.574 -13.606 1.00 64.44 89 THR A O 1
#